Protein AF-A0A6N7ZQF1-F1 (afdb_monomer_lite)

pLDDT: mean 88.43, std 15.67, range [40.06, 97.94]

Radius of gyration: 21.44 Å; chains: 1; bounding box: 46×13×74 Å

Structure (mmCIF, N/CA/C/O backbone):
data_AF-A0A6N7ZQF1-F1
#
_entry.id   AF-A0A6N7ZQF1-F1
#
loop_
_atom_site.group_PDB
_atom_site.id
_atom_site.type_symbol
_atom_site.label_atom_id
_atom_site.label_alt_id
_atom_site.label_comp_id
_atom_site.label_asym_id
_atom_site.label_entity_id
_atom_site.label_seq_id
_atom_site.pdbx_PDB_ins_code
_atom_site.Cartn_x
_atom_site.Cartn_y
_atom_site.Cartn_z
_atom_site.occupancy
_atom_site.B_iso_or_equiv
_atom_site.auth_seq_id
_atom_site.auth_comp_id
_atom_site.auth_asym_id
_atom_site.auth_atom_id
_atom_site.pdbx_PDB_model_num
ATOM 1 N N . MET A 1 1 ? 30.415 -4.269 -15.692 1.00 59.06 1 MET A N 1
ATOM 2 C CA . MET A 1 1 ? 29.025 -4.798 -15.657 1.00 59.06 1 MET A CA 1
ATOM 3 C C . MET A 1 1 ? 28.351 -4.521 -16.996 1.00 59.06 1 MET A C 1
ATOM 5 O O . MET A 1 1 ? 28.447 -3.396 -17.464 1.00 59.06 1 MET A O 1
ATOM 9 N N . THR A 1 2 ? 27.709 -5.514 -17.617 1.00 77.88 2 THR A N 1
ATOM 10 C CA . THR A 1 2 ? 27.107 -5.398 -18.962 1.00 77.88 2 THR A CA 1
ATOM 11 C C . THR A 1 2 ? 25.744 -4.682 -18.941 1.00 77.88 2 THR A C 1
ATOM 13 O O . THR A 1 2 ? 25.032 -4.727 -17.934 1.00 77.88 2 THR A O 1
ATOM 16 N N . ARG A 1 3 ? 25.360 -4.033 -20.056 1.00 72.38 3 ARG A N 1
ATOM 17 C CA . ARG A 1 3 ? 24.080 -3.303 -20.246 1.00 72.38 3 ARG A CA 1
ATOM 18 C C . ARG A 1 3 ? 22.857 -4.151 -19.855 1.00 72.38 3 ARG A C 1
ATOM 20 O O . ARG A 1 3 ? 21.987 -3.678 -19.127 1.00 72.38 3 ARG A O 1
ATOM 27 N N . ASN A 1 4 ? 22.864 -5.436 -20.217 1.00 79.94 4 ASN A N 1
ATOM 28 C CA . ASN A 1 4 ? 21.812 -6.396 -19.859 1.00 79.94 4 ASN A CA 1
ATOM 29 C C . ASN A 1 4 ? 21.698 -6.654 -18.348 1.00 79.94 4 ASN A C 1
ATOM 31 O O . ASN A 1 4 ? 20.585 -6.714 -17.828 1.00 79.94 4 ASN A O 1
ATOM 35 N N . ARG A 1 5 ? 22.821 -6.728 -17.616 1.00 84.44 5 ARG A N 1
ATOM 36 C CA . ARG A 1 5 ? 22.798 -6.911 -16.152 1.00 84.44 5 ARG A CA 1
ATOM 37 C C . ARG A 1 5 ? 22.206 -5.697 -15.430 1.00 84.44 5 ARG A C 1
ATOM 39 O O . ARG A 1 5 ? 21.502 -5.863 -14.439 1.00 84.44 5 ARG A O 1
ATOM 46 N N . ARG A 1 6 ? 22.441 -4.477 -15.935 1.00 84.31 6 ARG A N 1
ATOM 47 C CA . ARG A 1 6 ? 21.837 -3.249 -15.379 1.00 84.31 6 ARG A CA 1
ATOM 48 C C . ARG A 1 6 ? 20.320 -3.223 -15.585 1.00 84.31 6 ARG A C 1
ATOM 50 O O . ARG A 1 6 ? 19.599 -2.964 -14.627 1.00 84.31 6 ARG A O 1
ATOM 57 N N . LYS A 1 7 ? 19.839 -3.568 -16.788 1.00 87.62 7 LYS A N 1
ATOM 58 C CA . LYS A 1 7 ? 18.400 -3.689 -17.090 1.00 87.62 7 LYS A CA 1
ATOM 59 C C . LYS A 1 7 ? 17.708 -4.705 -16.175 1.00 87.62 7 LYS A C 1
ATOM 61 O O . LYS A 1 7 ? 16.696 -4.385 -15.563 1.00 87.62 7 LYS A O 1
ATOM 66 N N . GLN A 1 8 ? 18.279 -5.904 -16.047 1.00 88.44 8 GLN A N 1
ATOM 67 C CA . GLN A 1 8 ? 17.743 -6.952 -15.171 1.00 88.44 8 GLN A CA 1
ATOM 68 C C . GLN A 1 8 ? 17.711 -6.518 -13.701 1.00 88.44 8 GLN A C 1
ATOM 70 O O . GLN A 1 8 ? 16.714 -6.742 -13.023 1.00 88.44 8 GLN A O 1
ATOM 75 N N . SER A 1 9 ? 18.761 -5.846 -13.219 1.00 92.94 9 SER A N 1
ATOM 76 C CA . SER A 1 9 ? 18.809 -5.334 -11.846 1.00 92.94 9 SER A CA 1
ATOM 77 C C . SER A 1 9 ? 17.719 -4.291 -11.572 1.00 92.94 9 SER A C 1
ATOM 79 O O . SER A 1 9 ? 17.013 -4.391 -10.569 1.00 92.94 9 SER A O 1
ATOM 81 N N . LEU A 1 10 ? 17.529 -3.327 -12.483 1.00 92.62 10 LEU A N 1
ATOM 82 C CA . LEU A 1 10 ? 16.485 -2.303 -12.362 1.00 92.62 10 LEU A CA 1
ATOM 83 C C . LEU A 1 10 ? 15.080 -2.915 -12.345 1.00 92.62 10 LEU A C 1
ATOM 85 O O . LEU A 1 10 ? 14.289 -2.578 -11.467 1.00 92.62 10 LEU A O 1
ATOM 89 N N . ASN A 1 11 ? 14.806 -3.863 -13.245 1.00 92.31 11 ASN A N 1
ATOM 90 C CA . ASN A 1 11 ? 13.536 -4.590 -13.261 1.00 92.31 11 ASN A CA 1
ATOM 91 C C . ASN A 1 11 ? 13.320 -5.388 -11.968 1.00 92.31 11 ASN A C 1
ATOM 93 O O . ASN A 1 11 ? 12.249 -5.309 -11.378 1.00 92.31 11 ASN A O 1
ATOM 97 N N . GLY A 1 12 ? 14.344 -6.092 -11.475 1.00 94.88 12 GLY A N 1
ATOM 98 C CA . GLY A 1 12 ? 14.242 -6.841 -10.222 1.00 94.88 12 GLY A CA 1
ATOM 99 C C . GLY A 1 12 ? 14.009 -5.942 -9.002 1.00 94.88 12 GLY A C 1
ATOM 100 O O . GLY A 1 12 ? 13.299 -6.325 -8.075 1.00 94.88 12 GLY A O 1
ATOM 101 N N . MET A 1 13 ? 14.575 -4.730 -8.983 1.00 95.69 13 MET A N 1
ATOM 102 C CA . MET A 1 13 ? 14.274 -3.740 -7.942 1.00 95.69 13 MET A CA 1
ATOM 103 C C . MET A 1 13 ? 12.835 -3.221 -8.044 1.00 95.69 13 MET A C 1
ATOM 105 O O . MET A 1 13 ? 12.171 -3.104 -7.016 1.00 95.69 13 MET A O 1
ATOM 109 N N . ALA A 1 14 ? 12.344 -2.952 -9.258 1.00 95.31 14 ALA A N 1
ATOM 110 C CA . ALA A 1 14 ? 10.966 -2.519 -9.482 1.00 95.31 14 ALA A CA 1
ATOM 111 C C . ALA A 1 14 ? 9.953 -3.588 -9.044 1.00 95.31 14 ALA A C 1
ATOM 113 O O . ALA A 1 14 ? 8.977 -3.283 -8.361 1.00 95.31 14 ALA A O 1
ATOM 114 N N . GLU A 1 15 ? 10.218 -4.852 -9.370 1.00 97.19 15 GLU A N 1
ATOM 115 C CA . GLU A 1 15 ? 9.371 -5.977 -8.984 1.00 97.19 15 GLU A CA 1
ATOM 116 C C . GLU A 1 15 ? 9.293 -6.141 -7.462 1.00 97.19 15 GLU A C 1
ATOM 118 O O . GLU A 1 15 ? 8.19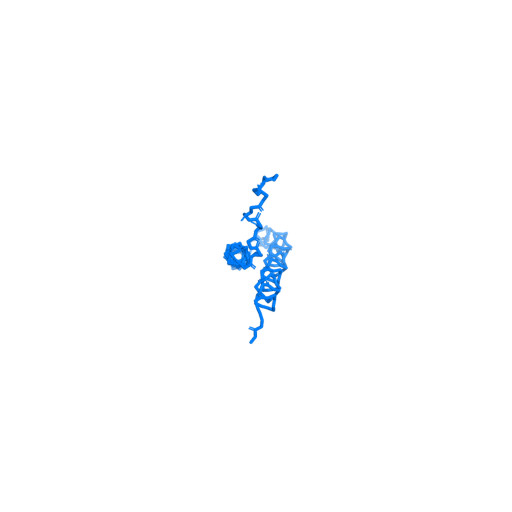6 -6.209 -6.907 1.00 97.19 15 GLU A O 1
ATOM 123 N N . ARG A 1 16 ? 10.434 -6.103 -6.761 1.00 97.31 16 ARG A N 1
ATOM 124 C CA . ARG A 1 16 ? 10.447 -6.144 -5.288 1.00 97.31 16 ARG A CA 1
ATOM 125 C C . ARG A 1 16 ? 9.697 -4.968 -4.670 1.00 97.31 16 ARG A C 1
ATOM 127 O O . ARG A 1 16 ? 8.970 -5.155 -3.697 1.00 97.31 16 ARG A O 1
ATOM 134 N N . ALA A 1 17 ? 9.839 -3.767 -5.233 1.00 96.75 17 ALA A N 1
ATOM 135 C CA . ALA A 1 17 ? 9.109 -2.593 -4.762 1.00 96.75 17 ALA A CA 1
ATOM 136 C C . ALA A 1 17 ? 7.587 -2.772 -4.905 1.00 96.75 17 ALA A C 1
ATOM 138 O O . ALA A 1 17 ? 6.854 -2.452 -3.971 1.00 96.75 17 ALA A O 1
ATOM 139 N N . ARG A 1 18 ? 7.108 -3.357 -6.013 1.00 95.62 18 ARG A N 1
ATOM 140 C CA . ARG A 1 18 ? 5.687 -3.709 -6.178 1.00 95.62 18 ARG A CA 1
ATOM 141 C C . ARG A 1 18 ? 5.233 -4.752 -5.177 1.00 95.62 18 ARG A C 1
ATOM 143 O O . ARG A 1 18 ? 4.222 -4.541 -4.519 1.00 95.62 18 ARG A O 1
ATOM 150 N N . GLN A 1 19 ? 5.966 -5.857 -5.052 1.00 97.81 19 GLN A N 1
ATOM 151 C CA . GLN A 1 19 ? 5.620 -6.930 -4.117 1.00 97.81 19 GLN A CA 1
ATOM 152 C C . GLN A 1 19 ? 5.489 -6.385 -2.690 1.00 97.81 19 GLN A C 1
ATOM 154 O O . GLN A 1 19 ? 4.493 -6.642 -2.017 1.00 97.81 19 GLN A O 1
ATOM 159 N N . HIS A 1 20 ? 6.437 -5.546 -2.267 1.00 97.50 20 HIS A N 1
ATOM 160 C CA . HIS A 1 20 ? 6.388 -4.907 -0.958 1.00 97.50 20 HIS A CA 1
ATOM 161 C C . HIS A 1 20 ? 5.212 -3.925 -0.828 1.00 97.50 20 HIS A C 1
ATOM 163 O O . HIS A 1 20 ? 4.488 -3.966 0.164 1.00 97.50 20 HIS A O 1
ATOM 169 N N . ALA A 1 21 ? 4.953 -3.096 -1.846 1.00 97.38 21 ALA A N 1
ATOM 170 C CA . ALA A 1 21 ? 3.794 -2.204 -1.859 1.00 97.38 21 ALA A CA 1
ATOM 171 C C . A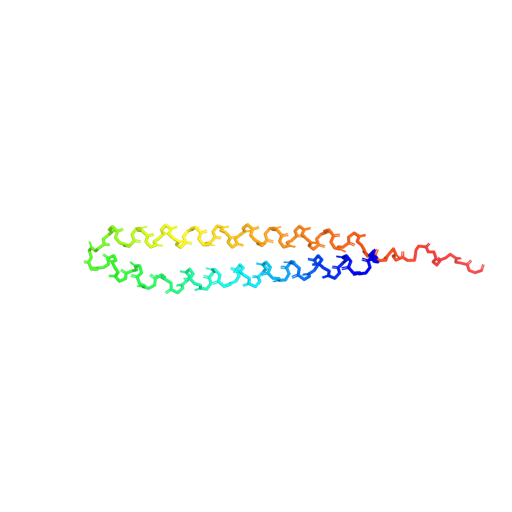LA A 1 21 ? 2.461 -2.967 -1.762 1.00 97.38 21 ALA A C 1
ATOM 173 O O . ALA A 1 21 ? 1.548 -2.528 -1.065 1.00 97.38 21 ALA A O 1
ATOM 174 N N . HIS A 1 22 ? 2.346 -4.113 -2.436 1.00 97.25 22 HIS A N 1
ATOM 175 C CA . HIS A 1 22 ? 1.172 -4.976 -2.347 1.00 97.25 22 HIS A CA 1
ATOM 176 C C . HIS A 1 22 ? 1.022 -5.604 -0.958 1.00 97.25 22 HIS A C 1
ATOM 178 O O . HIS A 1 22 ? -0.095 -5.625 -0.447 1.00 97.25 22 HIS A O 1
ATOM 184 N N . SER A 1 23 ? 2.113 -6.052 -0.324 1.00 97.88 23 SER A N 1
ATOM 185 C CA . SER A 1 23 ? 2.070 -6.542 1.066 1.00 97.88 23 SER A CA 1
ATOM 186 C C . SER A 1 23 ? 1.533 -5.470 2.011 1.00 97.88 23 SER A C 1
ATOM 188 O O . SER A 1 23 ? 0.560 -5.707 2.718 1.00 97.88 23 SER A O 1
ATOM 190 N N . LEU A 1 24 ? 2.078 -4.251 1.930 1.00 97.31 24 LEU A N 1
ATOM 191 C CA . LEU A 1 24 ? 1.653 -3.129 2.770 1.00 97.31 24 LEU A CA 1
ATOM 192 C C . LEU A 1 24 ? 0.177 -2.763 2.578 1.00 97.31 24 LEU A C 1
ATOM 194 O O . LEU A 1 24 ? -0.489 -2.408 3.548 1.00 97.31 24 LEU A O 1
ATOM 198 N N . LYS A 1 25 ? -0.346 -2.850 1.346 1.00 97.62 25 LYS A N 1
ATOM 199 C CA . LYS A 1 25 ? -1.779 -2.649 1.074 1.00 97.62 25 LYS A CA 1
ATOM 200 C C . LYS A 1 25 ? -2.633 -3.731 1.724 1.00 97.62 25 LYS A C 1
ATOM 202 O O . LYS A 1 25 ? -3.574 -3.400 2.430 1.00 97.62 25 LYS A O 1
ATOM 207 N N . ARG A 1 26 ? -2.260 -5.003 1.562 1.00 97.44 26 ARG A N 1
ATOM 208 C CA . ARG A 1 26 ? -2.989 -6.122 2.177 1.00 97.44 26 ARG A CA 1
ATOM 209 C C . ARG A 1 26 ? -2.975 -6.049 3.701 1.00 97.44 26 ARG A C 1
ATOM 211 O O . ARG A 1 26 ? -3.994 -6.296 4.331 1.00 97.44 26 ARG A O 1
ATOM 218 N N . GLU A 1 27 ? -1.838 -5.700 4.296 1.00 95.88 27 GLU A N 1
ATOM 219 C CA . GLU A 1 27 ? -1.713 -5.499 5.745 1.00 95.88 27 GLU A CA 1
ATOM 220 C C . GLU A 1 27 ? -2.565 -4.326 6.240 1.00 95.88 27 GLU A C 1
ATOM 222 O O . GLU A 1 27 ? -3.141 -4.401 7.322 1.00 95.88 27 GLU A O 1
ATOM 227 N N . ALA A 1 28 ? -2.645 -3.247 5.458 1.00 95.62 28 ALA A N 1
ATOM 228 C CA . ALA A 1 28 ? -3.490 -2.098 5.758 1.00 95.62 28 ALA A CA 1
ATOM 229 C C . ALA A 1 28 ? -4.985 -2.463 5.706 1.00 95.62 28 ALA A C 1
ATOM 231 O O . ALA A 1 28 ? -5.702 -2.179 6.661 1.00 95.62 28 ALA A O 1
ATOM 232 N N . GLU A 1 29 ? -5.424 -3.144 4.645 1.00 95.44 29 GLU A N 1
ATOM 233 C CA . GLU A 1 29 ? -6.803 -3.631 4.470 1.00 95.44 29 GLU A CA 1
ATOM 234 C C . GLU A 1 29 ? -7.196 -4.617 5.584 1.00 95.44 29 GLU A C 1
ATOM 236 O O . GLU A 1 29 ? -8.272 -4.518 6.167 1.00 95.44 29 GLU A O 1
ATOM 241 N N . ALA A 1 30 ? -6.293 -5.525 5.964 1.00 96.31 30 ALA A N 1
ATOM 242 C CA . ALA A 1 30 ? -6.540 -6.497 7.031 1.00 96.31 30 ALA A CA 1
ATOM 243 C C . ALA A 1 30 ? -6.746 -5.859 8.419 1.00 96.31 30 ALA A C 1
ATOM 245 O O . ALA A 1 30 ? -7.306 -6.500 9.309 1.00 96.31 30 ALA A O 1
ATOM 246 N N . GLN A 1 31 ? -6.295 -4.618 8.629 1.00 95.38 31 GLN A N 1
ATOM 247 C CA . GLN A 1 31 ? -6.480 -3.899 9.892 1.00 95.38 31 GLN A CA 1
ATOM 248 C C . GLN A 1 31 ? -7.823 -3.167 9.981 1.00 95.38 31 GLN A C 1
ATOM 250 O O . GLN A 1 31 ? -8.226 -2.813 11.090 1.00 95.38 31 GLN A O 1
ATOM 255 N N . GLU A 1 32 ? -8.526 -2.945 8.865 1.00 94.19 32 GLU A N 1
ATOM 256 C CA . GLU A 1 32 ? -9.791 -2.196 8.851 1.00 94.19 32 GLU A CA 1
ATOM 257 C C . GLU A 1 32 ? -10.855 -2.793 9.792 1.00 94.19 32 GLU A C 1
ATOM 259 O O . GLU A 1 32 ? -11.357 -2.041 10.634 1.00 94.19 32 GLU A O 1
ATOM 264 N N . PRO A 1 33 ? -11.112 -4.120 9.811 1.00 96.62 33 PRO A N 1
ATOM 265 C CA . PRO A 1 33 ? -12.114 -4.698 10.712 1.00 96.62 33 PRO A CA 1
ATOM 266 C C . PRO A 1 33 ? -11.748 -4.541 12.193 1.00 96.62 33 PRO A C 1
ATOM 268 O O . PRO A 1 33 ? -12.604 -4.303 13.044 1.00 96.62 33 PRO A O 1
ATOM 271 N N . ALA A 1 34 ? -10.457 -4.645 12.525 1.00 95.56 34 ALA A N 1
ATOM 272 C CA . ALA A 1 34 ? -9.985 -4.462 13.895 1.00 95.56 34 ALA A CA 1
ATOM 273 C C . ALA A 1 34 ? -10.123 -2.999 14.349 1.00 95.56 34 ALA A C 1
ATOM 275 O O . ALA A 1 34 ? -10.431 -2.732 15.510 1.00 95.56 34 ALA A O 1
ATOM 276 N N . ILE A 1 35 ? -9.917 -2.044 13.438 1.00 97.31 35 ILE A N 1
ATOM 277 C CA . ILE A 1 35 ? -10.127 -0.616 13.694 1.00 97.31 35 ILE A CA 1
ATOM 278 C C . ILE A 1 35 ? -11.604 -0.320 13.958 1.00 97.31 35 ILE A C 1
ATOM 280 O O . ILE A 1 35 ? -11.901 0.446 14.877 1.00 97.31 35 ILE A O 1
ATOM 284 N N . GLU A 1 36 ? -12.506 -0.897 13.163 1.00 96.38 36 GLU A N 1
ATOM 285 C CA . GLU A 1 36 ? -13.955 -0.756 13.341 1.00 96.38 36 GLU A CA 1
ATOM 286 C C . GLU A 1 36 ? -14.395 -1.322 14.691 1.00 96.38 36 GLU A C 1
ATOM 288 O O . GLU A 1 36 ? -14.964 -0.588 15.496 1.00 96.38 36 GLU A O 1
ATOM 293 N N . ALA A 1 37 ? -13.982 -2.548 15.022 1.00 97.50 37 ALA A N 1
ATOM 294 C CA . ALA A 1 37 ? -14.285 -3.158 16.316 1.00 97.50 37 ALA A CA 1
ATOM 295 C C . ALA A 1 37 ? -13.790 -2.313 17.508 1.00 97.50 37 ALA A C 1
ATOM 297 O O . ALA A 1 37 ? -14.496 -2.143 18.503 1.00 97.50 37 ALA A O 1
ATOM 298 N N . LEU A 1 38 ? -12.585 -1.734 17.419 1.00 96.88 38 LEU A N 1
ATOM 299 C CA . LEU A 1 38 ? -12.070 -0.828 18.452 1.00 96.88 38 LEU A CA 1
ATOM 300 C C . LEU A 1 38 ? -12.911 0.448 18.580 1.00 96.88 38 LEU A C 1
ATOM 302 O O . LEU A 1 38 ? -13.093 0.948 19.694 1.00 96.88 38 LEU A O 1
ATOM 306 N N . ALA A 1 39 ? -13.399 0.992 17.464 1.00 96.31 39 ALA A N 1
ATOM 307 C CA . ALA A 1 39 ? -14.249 2.175 17.469 1.00 96.31 39 ALA A CA 1
ATOM 308 C C . ALA A 1 39 ? -15.615 1.879 18.107 1.00 96.31 39 ALA A C 1
ATOM 310 O O . ALA A 1 39 ? -16.047 2.64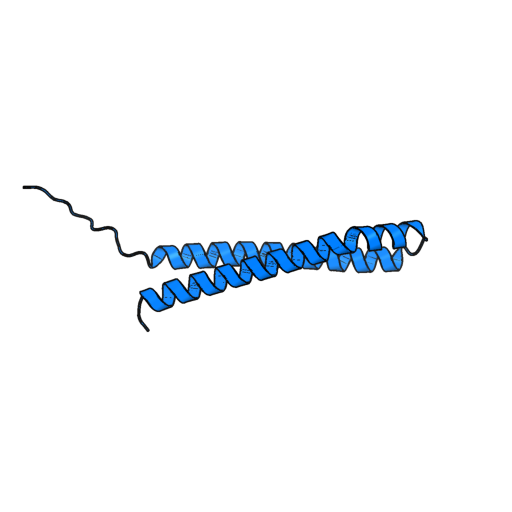8 18.967 1.00 96.31 39 ALA A O 1
ATOM 311 N N . ASP A 1 40 ? -16.221 0.741 17.767 1.00 97.12 40 ASP A N 1
ATOM 312 C CA . ASP A 1 40 ? -17.522 0.307 18.287 1.00 97.12 40 ASP A CA 1
ATOM 313 C C . ASP A 1 40 ? -17.480 0.028 19.795 1.00 97.12 40 ASP A C 1
ATOM 315 O O . ASP A 1 40 ? -18.405 0.370 20.529 1.00 97.12 40 ASP A O 1
ATOM 319 N N . CYS A 1 41 ? -16.363 -0.501 20.304 1.00 96.75 41 CYS A N 1
ATOM 320 C CA . CYS A 1 41 ? -16.138 -0.667 21.743 1.00 96.75 41 CYS A CA 1
ATOM 321 C C . CYS A 1 41 ? -15.795 0.645 22.483 1.00 96.75 41 CYS A C 1
ATOM 323 O O . CYS A 1 41 ? -15.405 0.605 23.651 1.00 96.75 41 CYS A O 1
ATOM 325 N N . GLY A 1 42 ? -15.861 1.807 21.821 1.00 96.50 42 GLY A N 1
ATOM 326 C CA . GLY A 1 42 ? -15.545 3.111 22.413 1.00 96.50 42 GLY A CA 1
ATOM 327 C C . GLY A 1 42 ? -14.047 3.375 22.621 1.00 96.50 42 GLY A C 1
ATOM 328 O O . GLY A 1 42 ? -13.669 4.410 23.178 1.00 96.50 42 GLY A O 1
ATOM 329 N N . LYS A 1 43 ? -13.155 2.498 22.138 1.00 97.44 43 LYS A N 1
ATOM 330 C CA . LYS A 1 43 ? -11.691 2.637 22.256 1.00 97.44 43 LYS A CA 1
ATOM 331 C C . LYS A 1 43 ? -11.110 3.543 21.167 1.00 97.44 43 LYS A C 1
ATOM 333 O O . LYS A 1 43 ? -10.152 3.209 20.466 1.00 97.44 43 LYS A O 1
ATOM 338 N N . LEU A 1 44 ? -11.655 4.753 21.055 1.00 95.94 44 LEU A N 1
ATOM 339 C CA . LEU A 1 44 ? -11.368 5.695 19.966 1.00 95.94 44 LEU A CA 1
ATOM 340 C C . LEU A 1 44 ? -9.878 6.058 19.829 1.00 95.94 44 LEU A C 1
ATOM 342 O O . LEU A 1 44 ? -9.388 6.268 18.720 1.00 95.94 44 LEU A O 1
ATOM 346 N N . LYS A 1 45 ? -9.125 6.116 20.937 1.00 97.31 45 LYS A N 1
ATOM 347 C CA . LYS A 1 45 ? -7.677 6.401 20.906 1.00 97.31 45 LYS A CA 1
ATOM 348 C C . LYS A 1 45 ? -6.877 5.280 20.233 1.00 97.31 45 LYS A C 1
ATOM 350 O O . LYS A 1 45 ? -5.952 5.570 19.478 1.00 97.31 45 LYS A O 1
ATOM 355 N N . GLU A 1 46 ? -7.226 4.024 20.496 1.00 96.50 46 GLU A N 1
ATOM 356 C CA . GLU A 1 46 ? -6.566 2.848 19.914 1.00 96.50 46 GLU A CA 1
ATOM 357 C C . GLU A 1 46 ? -6.921 2.717 18.432 1.00 96.50 46 GLU A C 1
ATOM 359 O O . GLU A 1 46 ? -6.021 2.606 17.598 1.00 96.50 46 GLU A O 1
ATOM 364 N N . ALA A 1 47 ? -8.205 2.878 18.096 1.00 97.25 47 ALA 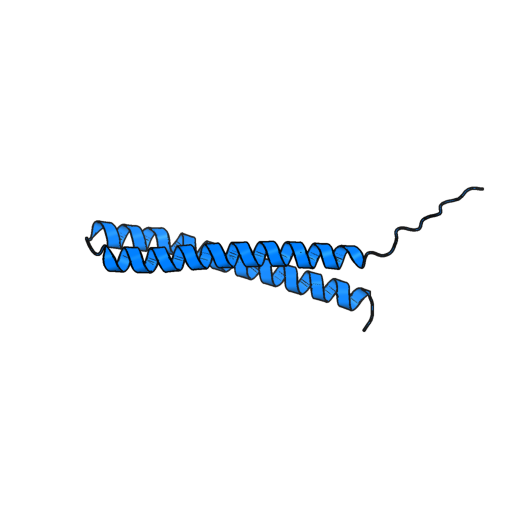A N 1
ATOM 365 C CA . ALA A 1 47 ? -8.672 2.928 16.713 1.00 97.25 47 ALA A CA 1
ATOM 366 C C . ALA A 1 47 ? -7.949 4.024 15.907 1.00 97.25 47 ALA A C 1
ATOM 368 O O . ALA A 1 47 ? -7.466 3.780 14.803 1.00 97.25 47 ALA A O 1
ATOM 369 N N . ASN A 1 48 ? -7.792 5.229 16.471 1.00 97.31 48 ASN A N 1
ATOM 370 C CA . ASN A 1 48 ? -7.082 6.322 15.802 1.00 97.31 48 ASN A CA 1
ATOM 371 C C . ASN A 1 48 ? -5.587 6.037 15.601 1.00 97.31 48 ASN A C 1
ATOM 373 O O . ASN A 1 48 ? -5.047 6.379 14.549 1.00 97.31 48 ASN A O 1
ATOM 377 N N . ARG A 1 49 ? -4.912 5.389 16.559 1.00 97.00 49 ARG A N 1
ATOM 378 C CA . ARG A 1 49 ? -3.512 4.962 16.381 1.00 97.00 49 ARG A CA 1
ATOM 379 C C . ARG A 1 49 ? -3.380 3.957 15.239 1.00 97.00 49 ARG A C 1
ATOM 381 O O . ARG A 1 49 ? -2.530 4.145 14.374 1.00 97.00 49 ARG A O 1
ATOM 388 N N . ALA A 1 50 ? -4.248 2.951 15.195 1.00 96.19 50 ALA A N 1
ATOM 389 C CA . ALA A 1 50 ? -4.256 1.964 14.119 1.00 96.19 50 ALA A CA 1
ATOM 390 C C . ALA A 1 50 ? -4.562 2.607 12.749 1.00 96.19 50 ALA A C 1
ATOM 392 O O . ALA A 1 50 ? -3.840 2.366 11.783 1.00 96.19 50 ALA A O 1
ATOM 393 N N . ARG A 1 51 ? -5.519 3.547 12.672 1.00 97.12 51 ARG A N 1
ATOM 394 C CA . ARG A 1 51 ? -5.792 4.339 11.451 1.00 97.12 51 ARG A CA 1
ATOM 395 C C . ARG A 1 51 ? -4.572 5.113 10.951 1.00 97.12 51 ARG A C 1
ATOM 397 O O . ARG A 1 51 ? -4.368 5.223 9.742 1.00 97.12 51 ARG A O 1
ATOM 404 N N . LEU A 1 52 ? -3.763 5.675 11.851 1.00 97.25 52 LEU A N 1
ATOM 405 C CA . LEU A 1 52 ? -2.528 6.368 11.468 1.00 97.25 52 LEU A CA 1
ATOM 406 C C . LEU A 1 52 ? -1.507 5.401 10.859 1.00 97.25 52 LEU A C 1
ATOM 408 O O . LEU A 1 52 ? -0.895 5.739 9.844 1.00 97.25 52 LEU A O 1
ATOM 412 N N . THR A 1 53 ? -1.362 4.203 11.427 1.00 96.00 53 THR A N 1
ATOM 413 C CA . THR A 1 53 ? -0.505 3.143 10.875 1.00 96.00 53 THR A CA 1
ATOM 414 C C . THR A 1 53 ? -0.971 2.721 9.484 1.00 96.00 53 THR A C 1
ATOM 416 O O . THR A 1 53 ? -0.173 2.749 8.549 1.00 96.00 53 THR A O 1
ATOM 419 N N . VAL A 1 54 ? -2.267 2.444 9.309 1.00 97.25 54 VAL A N 1
ATOM 420 C CA . VAL A 1 54 ? -2.873 2.114 8.005 1.00 97.25 54 VAL A CA 1
ATOM 421 C C . VAL A 1 54 ? -2.573 3.199 6.969 1.00 97.25 54 VAL A C 1
ATOM 423 O O . VAL A 1 54 ? -2.039 2.914 5.898 1.00 97.25 54 VAL A O 1
ATOM 426 N N . ARG A 1 55 ? -2.810 4.474 7.302 1.00 97.12 55 ARG A N 1
ATOM 427 C CA . ARG A 1 55 ? -2.512 5.601 6.399 1.00 97.12 55 ARG A CA 1
ATOM 428 C C . ARG A 1 55 ? -1.032 5.693 6.036 1.00 97.12 55 ARG A C 1
ATOM 430 O O . ARG A 1 55 ? -0.705 6.027 4.896 1.00 97.12 55 ARG A O 1
ATOM 437 N N . ARG A 1 56 ? -0.135 5.425 6.989 1.00 97.25 56 ARG A N 1
ATOM 438 C CA . ARG A 1 56 ? 1.311 5.406 6.742 1.00 97.25 56 ARG A CA 1
ATOM 439 C C . ARG A 1 56 ? 1.683 4.279 5.781 1.00 97.25 56 ARG A C 1
ATOM 441 O O . ARG A 1 56 ? 2.380 4.551 4.809 1.00 97.25 56 ARG A O 1
ATOM 448 N N . ASN A 1 57 ? 1.164 3.072 5.996 1.00 97.19 57 ASN A N 1
ATOM 449 C CA . ASN A 1 57 ? 1.409 1.922 5.125 1.00 97.19 57 ASN A CA 1
ATOM 450 C C . ASN A 1 57 ? 0.917 2.181 3.696 1.00 97.19 57 ASN A C 1
ATOM 452 O O . ASN A 1 57 ? 1.665 1.961 2.744 1.00 97.19 57 ASN A O 1
ATOM 456 N N . LEU A 1 58 ? -0.288 2.738 3.536 1.00 96.75 58 LEU A N 1
ATOM 457 C CA . LEU A 1 58 ? -0.832 3.097 2.222 1.00 96.75 58 LEU A CA 1
ATOM 458 C C . LEU A 1 58 ? 0.012 4.166 1.511 1.00 96.75 58 LEU A C 1
ATOM 460 O O . LEU A 1 58 ? 0.238 4.073 0.302 1.00 96.75 58 LEU A O 1
ATOM 464 N N . ARG A 1 59 ? 0.528 5.158 2.250 1.00 97.94 59 ARG A N 1
ATOM 465 C CA . ARG A 1 59 ? 1.438 6.172 1.695 1.00 97.94 59 ARG A CA 1
ATOM 466 C C . ARG A 1 59 ? 2.753 5.549 1.233 1.00 97.94 59 ARG A C 1
ATOM 468 O O . ARG A 1 59 ? 3.156 5.776 0.096 1.00 97.94 59 ARG A O 1
ATOM 475 N N . SER A 1 60 ? 3.382 4.733 2.077 1.00 97.00 60 SER A N 1
ATOM 476 C CA . SER A 1 60 ? 4.626 4.039 1.732 1.00 97.00 60 SER A CA 1
ATOM 477 C C . SER A 1 60 ? 4.442 3.094 0.542 1.00 97.00 60 SER A C 1
ATOM 479 O O . SER A 1 60 ? 5.286 3.061 -0.349 1.00 97.00 60 SER A O 1
ATOM 481 N N . ALA A 1 61 ? 3.309 2.391 0.455 1.00 97.31 61 ALA A N 1
ATOM 482 C CA . ALA A 1 61 ? 2.970 1.581 -0.711 1.00 97.31 61 ALA A CA 1
ATOM 483 C C . ALA A 1 61 ? 2.876 2.427 -1.994 1.00 97.31 61 ALA A C 1
ATOM 485 O O . ALA A 1 61 ? 3.415 2.041 -3.029 1.00 97.31 61 ALA A O 1
ATOM 486 N N . ALA A 1 62 ? 2.236 3.599 -1.941 1.00 97.38 62 ALA A N 1
ATOM 487 C CA . ALA A 1 62 ? 2.139 4.496 -3.093 1.00 97.38 62 ALA A CA 1
ATOM 488 C C . ALA A 1 62 ? 3.512 5.038 -3.540 1.00 97.38 62 ALA A C 1
ATOM 490 O O . ALA A 1 62 ? 3.784 5.126 -4.738 1.00 97.38 62 ALA A O 1
ATOM 491 N N . GLU A 1 63 ? 4.391 5.379 -2.598 1.00 97.75 63 GLU A N 1
ATOM 492 C CA . GLU A 1 63 ? 5.763 5.826 -2.882 1.00 97.75 63 GLU A CA 1
ATOM 493 C C . GLU A 1 63 ? 6.619 4.718 -3.513 1.00 97.75 63 GLU A C 1
ATOM 495 O O . GLU A 1 63 ? 7.371 4.970 -4.461 1.00 97.75 63 GLU A O 1
ATOM 500 N N . LEU A 1 64 ? 6.466 3.478 -3.041 1.00 96.75 64 LEU A N 1
ATOM 501 C CA . LEU A 1 64 ? 7.125 2.306 -3.618 1.00 96.75 64 LEU A CA 1
ATOM 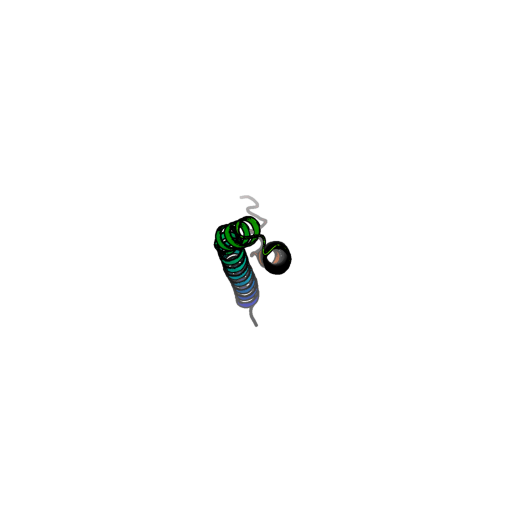502 C C . LEU A 1 64 ? 6.657 2.030 -5.048 1.00 96.75 64 LEU A C 1
ATOM 504 O O . LEU A 1 64 ? 7.491 1.743 -5.904 1.00 96.75 64 LEU A O 1
ATOM 508 N N . LEU A 1 65 ? 5.359 2.170 -5.333 1.00 97.31 65 LEU A N 1
ATOM 509 C CA . LEU A 1 65 ? 4.828 2.015 -6.692 1.00 97.31 65 LEU A CA 1
ATOM 510 C C . LEU A 1 65 ? 5.385 3.085 -7.638 1.00 97.31 65 LEU A C 1
ATOM 512 O O . LEU A 1 65 ? 5.920 2.740 -8.687 1.00 97.31 65 LEU A O 1
ATOM 516 N N . LYS A 1 66 ? 5.392 4.361 -7.226 1.00 97.12 66 LYS A N 1
ATOM 517 C CA . LYS A 1 66 ? 6.030 5.440 -8.008 1.00 97.12 66 LYS A CA 1
ATOM 518 C C . LYS A 1 66 ? 7.512 5.160 -8.274 1.00 97.12 66 LYS A C 1
ATOM 520 O O . LYS A 1 66 ? 8.021 5.423 -9.363 1.00 97.12 66 LYS A O 1
ATOM 525 N N . SER A 1 67 ? 8.214 4.625 -7.276 1.00 95.31 67 SER A N 1
ATOM 526 C CA . SER A 1 67 ? 9.623 4.248 -7.407 1.00 95.31 67 SER A CA 1
ATOM 527 C C . SER A 1 67 ? 9.809 3.078 -8.374 1.00 95.31 67 SER A C 1
ATOM 529 O O . SER A 1 67 ? 10.725 3.117 -9.194 1.00 95.31 67 SER A O 1
ATOM 531 N N . ALA A 1 68 ? 8.933 2.071 -8.325 1.00 96.00 68 ALA A N 1
ATOM 532 C CA . ALA A 1 68 ? 8.927 0.956 -9.267 1.00 96.00 68 ALA A CA 1
ATOM 533 C C . ALA A 1 68 ? 8.728 1.448 -10.708 1.00 96.00 68 ALA A C 1
ATOM 535 O O . ALA A 1 68 ? 9.510 1.081 -11.583 1.00 96.00 68 ALA A O 1
ATOM 536 N N . ASP A 1 69 ? 7.773 2.350 -10.936 1.00 94.88 69 ASP A N 1
ATOM 537 C CA . ASP A 1 69 ? 7.523 2.941 -12.255 1.00 94.88 69 ASP A CA 1
ATOM 538 C C . ASP A 1 69 ? 8.747 3.720 -12.767 1.00 94.88 69 ASP A C 1
ATOM 540 O O . ASP A 1 69 ? 9.141 3.593 -13.928 1.00 94.88 69 ASP A O 1
ATOM 544 N N . SER A 1 70 ? 9.419 4.474 -11.888 1.00 95.69 70 SER A N 1
ATOM 545 C CA . SER A 1 70 ? 10.666 5.175 -12.229 1.00 95.69 70 SER A CA 1
ATOM 546 C C . SER A 1 70 ? 11.804 4.209 -12.583 1.00 95.69 70 SER A C 1
ATOM 548 O O . SER A 1 70 ? 12.558 4.448 -13.531 1.00 95.69 70 SER A O 1
ATOM 550 N N . LEU A 1 71 ? 11.944 3.109 -11.839 1.00 93.31 71 LEU A N 1
ATOM 551 C CA . LEU A 1 71 ? 12.955 2.079 -12.094 1.00 93.31 71 LEU A CA 1
ATOM 552 C C . LEU A 1 71 ? 12.711 1.373 -13.429 1.00 93.31 71 LEU A C 1
ATOM 554 O O . LEU A 1 71 ? 13.662 1.160 -14.183 1.00 93.31 71 LEU A O 1
ATOM 558 N N . GLU A 1 72 ? 11.457 1.075 -13.760 1.00 93.00 72 GLU A N 1
ATOM 559 C CA . GLU A 1 72 ? 11.106 0.515 -15.062 1.00 93.00 72 GLU A CA 1
ATOM 560 C C . GLU A 1 72 ? 11.330 1.499 -16.203 1.00 93.00 72 GLU A C 1
ATOM 562 O O . GLU A 1 72 ? 11.881 1.112 -17.233 1.00 93.00 72 GLU A O 1
ATOM 567 N N . ALA A 1 73 ? 10.970 2.773 -16.033 1.00 91.44 73 ALA A N 1
ATOM 568 C CA . ALA A 1 73 ? 11.256 3.804 -17.026 1.00 91.44 73 ALA A CA 1
ATOM 569 C C . ALA A 1 73 ? 12.764 3.883 -17.317 1.00 91.44 73 ALA A C 1
ATOM 571 O O . ALA A 1 73 ? 13.177 3.886 -18.476 1.00 91.44 73 ALA A O 1
ATOM 572 N N . LYS A 1 74 ? 13.603 3.828 -16.274 1.00 89.69 74 LYS A N 1
ATOM 573 C CA . LYS A 1 74 ? 15.066 3.751 -16.421 1.00 89.69 74 LYS A CA 1
ATOM 574 C C . LYS A 1 74 ? 15.509 2.459 -17.108 1.00 89.69 74 LYS A C 1
ATOM 576 O O . LYS A 1 74 ? 16.397 2.497 -17.953 1.00 89.69 74 LYS A O 1
ATOM 581 N N . ALA A 1 75 ? 14.896 1.320 -16.786 1.00 88.88 75 ALA A N 1
ATOM 582 C CA . ALA A 1 75 ? 15.202 0.040 -17.421 1.00 88.88 75 ALA A CA 1
ATOM 583 C C . ALA A 1 75 ? 14.859 0.026 -18.923 1.00 88.88 75 ALA A C 1
ATOM 585 O O . ALA A 1 75 ? 15.569 -0.615 -19.704 1.00 88.88 75 ALA A O 1
ATOM 586 N N . ARG A 1 76 ? 13.813 0.756 -19.341 1.00 85.44 76 ARG A N 1
ATOM 587 C CA . ARG A 1 76 ? 13.419 0.916 -20.752 1.00 85.44 76 ARG A CA 1
ATOM 588 C C . ARG A 1 76 ? 14.478 1.648 -21.579 1.00 85.44 76 ARG A C 1
ATOM 590 O O . ARG A 1 76 ? 14.692 1.262 -22.719 1.00 85.44 76 ARG A O 1
ATOM 597 N N . VAL A 1 77 ? 15.211 2.606 -21.008 1.00 82.31 77 VAL A N 1
ATOM 598 C CA . VAL A 1 77 ? 16.319 3.299 -21.707 1.00 82.31 77 VAL A CA 1
ATOM 599 C C . VAL A 1 77 ? 17.449 2.333 -22.092 1.00 82.31 77 VAL A C 1
ATOM 601 O O . VAL A 1 77 ? 18.152 2.535 -23.077 1.00 82.31 77 VAL A O 1
ATOM 604 N N . PHE A 1 78 ? 17.606 1.225 -21.362 1.00 75.38 78 PHE A N 1
ATOM 605 C CA . PHE A 1 78 ? 18.580 0.187 -21.701 1.00 75.38 78 PHE A CA 1
ATOM 606 C C . PHE A 1 78 ? 18.090 -0.795 -22.773 1.00 75.38 78 PHE A C 1
ATOM 608 O O . PHE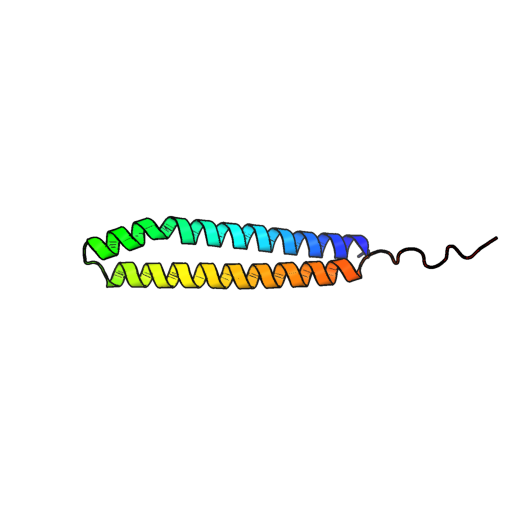 A 1 78 ? 18.806 -1.767 -23.039 1.00 75.38 78 PHE A O 1
ATOM 615 N N . GLN A 1 79 ? 16.918 -0.579 -23.390 1.00 59.25 79 GLN A N 1
ATOM 616 C CA . GLN A 1 79 ? 16.504 -1.367 -24.550 1.00 59.25 79 GLN A CA 1
ATOM 617 C C . GLN A 1 79 ? 17.593 -1.328 -25.634 1.00 59.25 79 GLN A C 1
ATOM 619 O O . GLN A 1 79 ? 18.293 -0.317 -25.764 1.00 59.25 79 GLN A O 1
ATOM 624 N N . PRO A 1 80 ? 17.815 -2.446 -26.348 1.00 54.69 80 PRO A N 1
ATOM 625 C CA . PRO A 1 80 ? 18.567 -2.383 -27.589 1.00 54.69 80 PRO A CA 1
ATOM 626 C C . PRO A 1 80 ? 17.822 -1.395 -28.481 1.00 54.69 80 PRO A C 1
ATOM 628 O O . PRO A 1 80 ? 16.596 -1.465 -28.568 1.00 54.69 80 PRO A O 1
ATOM 631 N N . GLU A 1 81 ? 18.538 -0.445 -29.071 1.00 50.62 81 GLU A N 1
ATOM 632 C CA . GLU A 1 81 ? 17.978 0.325 -30.173 1.00 50.62 81 GLU A CA 1
ATOM 633 C C . GLU A 1 81 ? 17.417 -0.701 -31.154 1.00 50.62 81 GLU A C 1
ATOM 635 O O . GLU A 1 81 ? 18.127 -1.600 -31.608 1.00 50.62 81 GLU A O 1
ATOM 640 N N . THR A 1 82 ? 16.108 -0.650 -31.378 1.00 52.16 82 THR A N 1
ATOM 641 C CA . THR A 1 82 ? 15.517 -1.298 -32.535 1.00 52.16 82 THR A CA 1
ATOM 642 C C . THR A 1 82 ? 16.251 -0.725 -33.732 1.00 52.16 82 THR A C 1
ATOM 644 O O . THR A 1 82 ? 16.097 0.464 -34.015 1.00 52.16 82 THR A O 1
ATOM 647 N N . THR A 1 83 ? 17.094 -1.568 -34.326 1.00 54.44 83 THR A N 1
ATOM 648 C CA . THR A 1 83 ? 17.635 -1.515 -35.683 1.00 54.44 83 THR A CA 1
ATOM 649 C C . THR A 1 83 ? 16.922 -0.462 -36.533 1.00 54.44 83 THR A C 1
ATOM 651 O O . THR A 1 83 ? 15.933 -0.752 -37.202 1.00 54.44 83 THR A O 1
ATOM 654 N N . HIS A 1 84 ? 17.408 0.779 -36.475 1.00 50.41 84 HIS A N 1
ATOM 655 C CA . HIS A 1 84 ? 17.128 1.777 -37.497 1.00 50.41 84 HIS A CA 1
ATOM 656 C C . HIS A 1 84 ? 18.089 1.473 -38.637 1.00 50.41 84 HIS A C 1
ATOM 658 O O . HIS A 1 84 ? 19.241 1.879 -38.603 1.00 50.41 84 HIS A O 1
ATOM 664 N N . ASP A 1 85 ? 17.647 0.564 -39.502 1.00 45.34 85 ASP A N 1
ATOM 665 C CA . ASP A 1 85 ? 17.684 0.697 -40.960 1.00 45.34 85 ASP A CA 1
ATOM 666 C C . ASP A 1 85 ? 17.488 -0.684 -41.586 1.00 45.34 85 ASP A C 1
ATOM 668 O O . ASP A 1 85 ? 18.413 -1.394 -41.972 1.00 45.34 85 ASP A O 1
ATOM 672 N N . GLN A 1 86 ? 16.214 -1.047 -41.741 1.00 50.78 86 GLN A N 1
ATOM 673 C CA . GLN A 1 86 ? 15.803 -1.560 -43.038 1.00 50.78 86 GLN A CA 1
ATOM 674 C C . GLN A 1 86 ? 15.859 -0.377 -44.016 1.00 50.78 86 GLN A C 1
ATOM 676 O O . GLN A 1 86 ? 14.858 0.301 -44.221 1.00 50.78 86 GLN A O 1
ATOM 681 N N . CYS A 1 87 ? 17.027 -0.112 -44.597 1.00 45.88 87 CYS A N 1
ATOM 682 C CA . CYS A 1 87 ? 17.140 0.727 -45.785 1.00 45.88 87 CYS A CA 1
ATOM 683 C C . CYS A 1 87 ? 17.575 -0.157 -46.961 1.00 45.88 87 CYS A C 1
ATOM 685 O O . CYS A 1 87 ? 18.755 -0.391 -47.176 1.00 45.88 87 CYS A O 1
ATOM 687 N N . ILE A 1 88 ? 16.547 -0.707 -47.619 1.00 51.41 88 ILE A N 1
ATOM 688 C CA . ILE A 1 88 ? 16.307 -0.693 -49.072 1.00 51.41 88 ILE A CA 1
ATOM 689 C C . ILE A 1 88 ? 17.427 -1.235 -49.989 1.00 51.41 88 ILE A C 1
ATOM 691 O O . ILE A 1 88 ? 18.460 -0.601 -50.144 1.00 51.41 88 ILE A O 1
ATOM 695 N N . ALA A 1 89 ? 17.082 -2.363 -50.634 1.00 40.06 89 ALA A N 1
ATOM 696 C CA . ALA A 1 89 ? 17.374 -2.821 -52.008 1.00 40.06 89 ALA A CA 1
ATOM 697 C C . ALA A 1 89 ? 18.769 -2.595 -52.620 1.00 40.06 89 ALA A C 1
ATOM 699 O O . ALA A 1 89 ? 19.133 -1.435 -52.906 1.00 40.06 89 ALA A O 1
#

Secondary structure (DSSP, 8-state):
--HHHHHHHHHHHHHHHHHHHHHHHHHHHHHHHHHHHHHHTT-HHHHHHHHHHHHHHHHHHHHHHHHHHHHHHHHHHTSPP--------

Foldseek 3Di:
DDLVVLLVVLLVLLVVLQVQLVVLQVVLVVCVVVLVVCVVVVVPVVSVVSVVSSVVSNVSSVVSNVSSVVSNVVSVVSDDPPDPDPDDD

Sequence (89 aa):
MTRNRRKQSLNGMAERARQHAHSLKREAEAQEPAIEALADCGKLKEANRARLTVRRNLRSAAELLKSADSLEAKARVFQPETTHDQCIA